Protein AF-A0A392PB23-F1 (afdb_monomer_lite)

pLDDT: mean 87.85, std 14.96, range [43.72, 96.94]

Secondary structure (DSSP, 8-state):
----------HHHHHHHHHHHHTTS-HHHHHHTHHHHHHHHHHHHHTGGG--HHHHHHHHH-

Radius of gyration: 14.02 Å; chains: 1; bounding box: 28×30×44 Å

Organism: NCBI:txid97028

Structure (mmCIF, N/CA/C/O backbone):
data_AF-A0A392PB23-F1
#
_entry.id   AF-A0A392PB23-F1
#
loop_
_atom_site.group_PDB
_atom_site.id
_atom_site.type_symbol
_atom_site.label_atom_id
_atom_site.label_alt_id
_atom_site.label_comp_id
_atom_site.label_asym_id
_atom_site.label_entity_id
_atom_site.label_seq_id
_atom_site.pdbx_PDB_ins_code
_atom_site.Cartn_x
_atom_site.Cartn_y
_atom_site.Cartn_z
_atom_site.occupancy
_atom_site.B_iso_or_equiv
_atom_site.auth_seq_id
_atom_site.auth_comp_id
_atom_site.auth_asym_id
_atom_site.auth_atom_id
_atom_site.pdbx_PDB_model_num
ATOM 1 N N . MET A 1 1 ? -0.784 24.274 -31.504 1.00 51.94 1 MET A N 1
ATOM 2 C CA . MET A 1 1 ? -1.351 22.926 -31.309 1.00 51.94 1 MET A CA 1
ATOM 3 C C . MET A 1 1 ? -0.692 22.365 -30.063 1.00 51.94 1 MET A C 1
ATOM 5 O O . MET A 1 1 ? 0.390 21.804 -30.152 1.00 51.94 1 MET A O 1
ATOM 9 N N . GLU A 1 2 ? -1.257 22.649 -28.894 1.00 43.72 2 GLU A N 1
ATOM 10 C CA . GLU A 1 2 ? -0.762 22.110 -27.627 1.00 43.72 2 GLU A CA 1
ATOM 11 C C . GLU A 1 2 ? -1.443 20.758 -27.439 1.00 43.72 2 GLU A C 1
ATOM 13 O O . GLU A 1 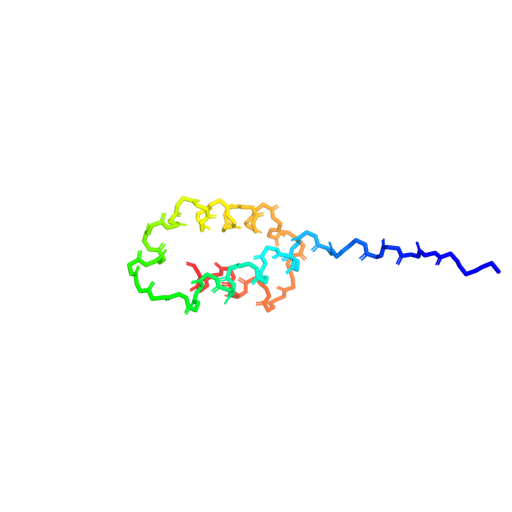2 ? -2.638 20.683 -27.165 1.00 43.72 2 GLU A O 1
ATOM 18 N N . SER A 1 3 ? -0.713 19.680 -27.713 1.00 49.25 3 SER A N 1
ATOM 19 C CA . SER A 1 3 ? -1.199 18.327 -27.464 1.00 49.25 3 SER A CA 1
ATOM 20 C C . SER A 1 3 ? -1.410 18.161 -25.958 1.00 49.25 3 SER A C 1
ATOM 22 O O . SER A 1 3 ? -0.448 18.344 -25.209 1.00 49.25 3 SER A O 1
ATOM 24 N N . PRO A 1 4 ? -2.607 17.784 -25.475 1.00 54.81 4 PRO A N 1
ATOM 25 C CA . PRO A 1 4 ? -2.754 17.389 -24.092 1.00 54.81 4 PRO A CA 1
ATOM 26 C C . PRO A 1 4 ? -2.113 16.011 -23.978 1.00 54.81 4 PRO A C 1
ATOM 28 O O . PRO A 1 4 ? -2.740 14.984 -24.233 1.00 54.81 4 PRO A O 1
ATOM 31 N N . THR A 1 5 ? -0.835 15.966 -23.607 1.00 48.28 5 THR A N 1
ATOM 32 C CA . THR A 1 5 ? -0.293 14.771 -22.974 1.00 48.28 5 THR A CA 1
ATOM 33 C C . THR A 1 5 ? -1.033 14.645 -21.650 1.00 48.28 5 THR A C 1
ATOM 35 O O . THR A 1 5 ? -0.592 15.171 -20.628 1.00 48.28 5 THR A O 1
ATOM 38 N N . SER A 1 6 ? -2.198 13.992 -21.676 1.00 51.66 6 SER A N 1
ATOM 39 C CA . SER A 1 6 ? -2.729 13.306 -20.508 1.00 51.66 6 SER A CA 1
ATOM 40 C C . SER A 1 6 ? -1.654 12.290 -20.151 1.00 51.66 6 SER A C 1
ATOM 42 O O . SER A 1 6 ? -1.578 11.197 -20.709 1.00 51.66 6 SER A O 1
ATOM 44 N N . CYS A 1 7 ? -0.687 12.750 -19.364 1.00 55.56 7 CYS A N 1
ATOM 45 C CA . CYS A 1 7 ? 0.417 11.956 -18.882 1.00 55.56 7 CYS A CA 1
ATOM 46 C C . CYS A 1 7 ? -0.237 11.034 -17.863 1.00 55.56 7 CYS A C 1
ATOM 48 O O . CYS A 1 7 ? -0.408 11.412 -16.706 1.00 55.56 7 CYS A O 1
ATOM 50 N N . VAL A 1 8 ? -0.758 9.903 -18.347 1.00 59.44 8 VAL A N 1
ATOM 51 C CA . VAL A 1 8 ? -1.394 8.888 -17.515 1.00 59.44 8 VAL A CA 1
ATOM 52 C C . VAL A 1 8 ? -0.368 8.552 -16.448 1.00 59.44 8 VAL A C 1
ATOM 54 O O . VAL A 1 8 ? 0.718 8.063 -16.770 1.00 59.44 8 VAL A O 1
ATOM 57 N N . GLU A 1 9 ? -0.662 8.926 -15.201 1.00 62.75 9 GLU A N 1
ATOM 58 C CA . GLU A 1 9 ? 0.261 8.678 -14.103 1.00 62.75 9 GLU A CA 1
ATOM 59 C C . GLU A 1 9 ? 0.639 7.193 -14.117 1.00 62.75 9 GLU A C 1
ATOM 61 O O . GLU A 1 9 ? -0.238 6.345 -14.322 1.00 62.75 9 GLU A O 1
ATOM 66 N N . PRO A 1 10 ? 1.927 6.850 -13.935 1.00 70.19 10 PRO A N 1
ATOM 67 C CA . PRO A 1 10 ? 2.338 5.459 -13.931 1.00 70.19 10 PRO A CA 1
ATOM 68 C C . PRO A 1 10 ? 1.479 4.669 -12.930 1.00 70.19 10 PRO A C 1
ATOM 70 O O . PRO A 1 10 ? 1.288 5.151 -11.808 1.00 70.19 10 PRO A O 1
ATOM 73 N N . PRO A 1 11 ? 0.998 3.459 -13.279 1.00 82.50 11 PRO A N 1
ATOM 74 C CA . PRO A 1 11 ? 0.109 2.675 -12.415 1.00 82.50 11 PRO A CA 1
ATOM 75 C C . PRO A 1 11 ? 0.639 2.528 -10.981 1.00 82.50 11 PRO A C 1
ATOM 77 O O . PRO A 1 11 ? -0.110 2.663 -10.019 1.00 82.50 11 PRO A O 1
ATOM 80 N N . VAL A 1 12 ? 1.960 2.372 -10.840 1.00 90.00 12 VAL A N 1
ATOM 81 C CA . VAL A 1 12 ? 2.683 2.290 -9.560 1.00 90.00 12 VAL A CA 1
ATOM 82 C C . VAL A 1 12 ? 2.474 3.528 -8.683 1.00 90.00 12 VAL A C 1
ATOM 84 O O . VAL A 1 12 ? 2.205 3.399 -7.491 1.00 90.00 12 VAL A O 1
ATOM 87 N N . VAL A 1 13 ? 2.550 4.731 -9.261 1.00 89.50 13 VAL A N 1
ATOM 88 C CA . VAL A 1 13 ? 2.401 5.990 -8.514 1.00 89.50 13 VAL A CA 1
ATOM 89 C C . VAL A 1 13 ? 0.981 6.118 -7.966 1.00 89.50 13 VAL A C 1
ATOM 91 O O . VAL A 1 13 ? 0.803 6.531 -6.820 1.00 89.50 13 VAL A O 1
ATOM 94 N N . SER A 1 14 ? -0.022 5.717 -8.752 1.00 92.62 14 SER A N 1
ATOM 95 C CA . SER A 1 14 ? -1.422 5.692 -8.317 1.00 92.62 14 SER A CA 1
ATOM 96 C C . SER A 1 14 ? -1.639 4.702 -7.166 1.00 92.62 14 SER A C 1
ATOM 98 O O . SER A 1 14 ? -2.190 5.078 -6.132 1.00 92.62 14 SER A O 1
ATOM 100 N N . ILE A 1 15 ? -1.114 3.477 -7.285 1.00 94.62 15 ILE A N 1
ATOM 101 C CA . ILE A 1 15 ? -1.231 2.437 -6.249 1.00 94.62 15 ILE A CA 1
ATOM 102 C C . ILE A 1 15 ? -0.572 2.883 -4.936 1.00 94.62 15 ILE A C 1
ATOM 104 O O . ILE A 1 15 ? -1.188 2.812 -3.875 1.00 94.62 15 ILE A O 1
ATOM 108 N N . ILE A 1 16 ? 0.648 3.427 -4.988 1.00 93.75 16 ILE A N 1
ATOM 109 C CA . ILE A 1 16 ? 1.350 3.913 -3.789 1.00 93.75 16 ILE A CA 1
ATOM 110 C C . ILE A 1 16 ? 0.615 5.098 -3.157 1.00 93.75 16 ILE A C 1
ATOM 112 O O . ILE A 1 16 ? 0.546 5.199 -1.932 1.00 93.75 16 ILE A O 1
ATOM 116 N N . LYS A 1 17 ? 0.048 6.006 -3.962 1.00 94.38 17 LYS A N 1
ATOM 117 C CA . LYS A 1 17 ? -0.780 7.105 -3.442 1.00 94.38 17 LYS A CA 1
ATOM 118 C C . LYS A 1 17 ? -2.017 6.578 -2.715 1.00 94.38 17 LYS A C 1
ATOM 120 O O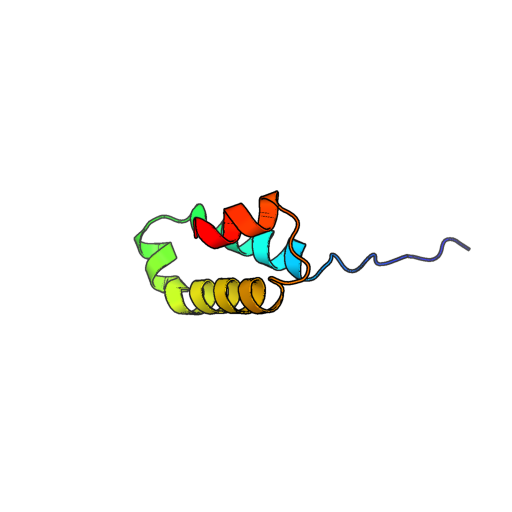 . LYS A 1 17 ? -2.324 7.106 -1.647 1.00 94.38 17 LYS A O 1
ATOM 125 N N . GLN A 1 18 ? -2.684 5.555 -3.254 1.00 95.44 18 GLN A N 1
ATOM 126 C CA . GLN A 1 18 ? -3.844 4.938 -2.607 1.00 95.44 18 GLN A CA 1
ATOM 127 C C . GLN A 1 18 ? -3.457 4.240 -1.305 1.00 95.44 18 GLN A C 1
ATOM 129 O O . GLN A 1 18 ? -4.020 4.570 -0.267 1.00 95.44 18 GLN A O 1
ATOM 134 N N . LEU A 1 19 ? -2.415 3.403 -1.305 1.00 95.81 19 LEU A N 1
ATOM 135 C CA . LEU A 1 19 ? -1.918 2.762 -0.081 1.00 95.81 19 LEU A CA 1
ATOM 136 C C . LEU A 1 19 ? -1.552 3.799 0.992 1.00 95.81 19 LEU A C 1
ATOM 138 O O . LEU A 1 19 ? -1.967 3.687 2.139 1.00 95.81 19 LEU A O 1
ATOM 142 N N . ARG A 1 20 ? -0.861 4.886 0.622 1.00 95.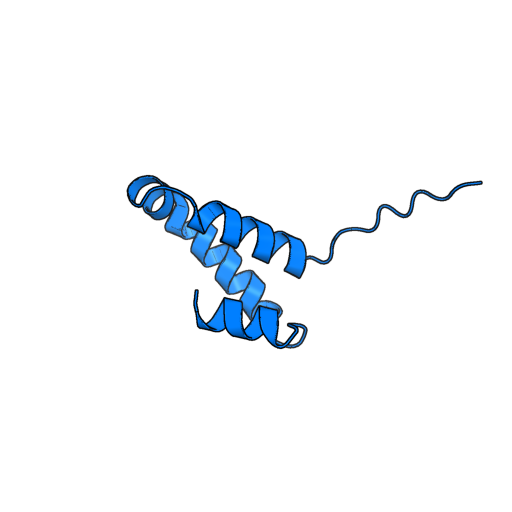31 20 ARG A N 1
ATOM 143 C CA . ARG A 1 20 ? -0.557 5.988 1.557 1.00 95.31 20 ARG A CA 1
ATOM 144 C C . ARG A 1 20 ? -1.790 6.726 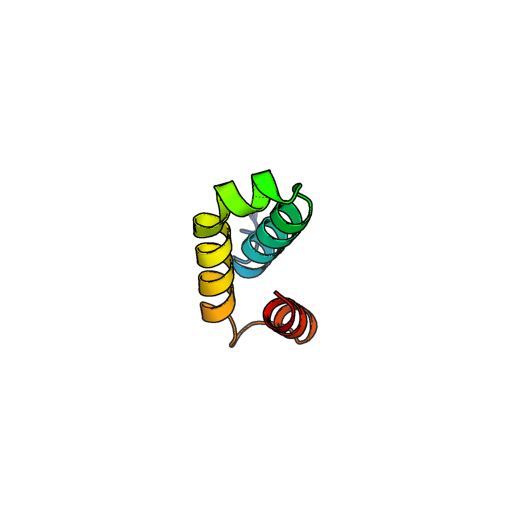2.068 1.00 95.31 20 ARG A C 1
ATOM 146 O O . ARG A 1 20 ? -1.692 7.365 3.112 1.00 95.31 20 ARG A O 1
ATOM 153 N N . LYS A 1 21 ? -2.893 6.738 1.320 1.00 95.69 21 LYS A N 1
ATOM 154 C CA . LYS A 1 21 ? -4.164 7.309 1.770 1.00 95.69 21 LYS A CA 1
ATOM 155 C C . LYS A 1 21 ? -4.828 6.368 2.773 1.00 95.69 21 LYS A C 1
ATOM 157 O O . LYS A 1 21 ? -5.218 6.842 3.830 1.00 95.69 21 LYS A O 1
ATOM 162 N N . MET A 1 22 ? -4.880 5.072 2.471 1.00 96.06 22 MET A N 1
ATOM 163 C CA . MET A 1 22 ? -5.482 4.060 3.345 1.00 96.06 22 MET A CA 1
ATOM 164 C C . MET A 1 22 ? -4.745 3.935 4.680 1.00 96.06 22 MET A C 1
ATOM 166 O O . MET A 1 22 ? -5.372 3.885 5.725 1.00 96.06 22 MET A O 1
ATOM 170 N N . LEU A 1 23 ? -3.412 4.025 4.674 1.00 94.56 23 LEU A N 1
ATOM 171 C CA . LEU A 1 23 ? -2.592 4.034 5.896 1.00 94.56 23 LEU A CA 1
ATOM 172 C C . LEU A 1 23 ? -2.816 5.254 6.811 1.00 94.56 23 LEU A C 1
ATOM 174 O O . LEU A 1 23 ? -2.184 5.350 7.860 1.00 94.56 23 LEU A O 1
ATOM 178 N N . LYS A 1 24 ? -3.639 6.225 6.402 1.00 95.56 24 LYS A N 1
ATOM 179 C CA . LYS A 1 24 ? -4.037 7.366 7.241 1.00 95.56 24 LYS A CA 1
ATOM 180 C C . LYS A 1 24 ? -5.412 7.192 7.877 1.00 95.56 24 LYS A C 1
ATOM 182 O O . LYS A 1 24 ? -5.807 8.082 8.623 1.00 95.56 24 LYS A O 1
ATOM 187 N N . PHE A 1 25 ? -6.141 6.140 7.522 1.00 94.31 25 PHE A N 1
ATOM 188 C CA . PHE A 1 25 ? -7.422 5.832 8.139 1.00 94.31 25 PHE A CA 1
ATOM 189 C C . PHE A 1 25 ? -7.228 5.369 9.578 1.00 94.31 25 PHE A C 1
ATOM 191 O O . PHE A 1 25 ? -6.148 4.890 9.946 1.00 94.31 25 PHE A O 1
ATOM 198 N N . ASP A 1 26 ? -8.279 5.516 10.378 1.00 95.31 26 ASP A N 1
ATOM 199 C CA . ASP A 1 26 ? -8.322 4.882 11.686 1.00 95.31 26 ASP A CA 1
ATOM 20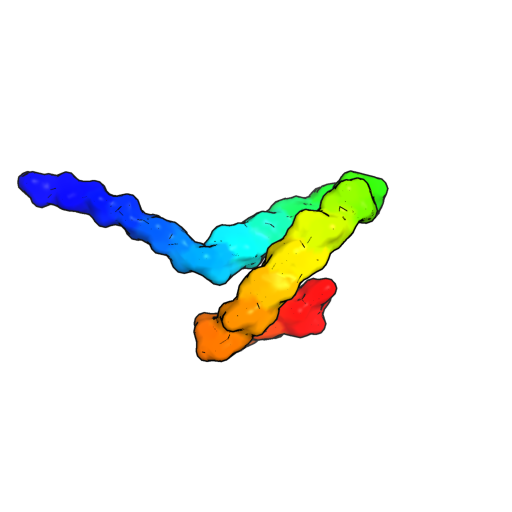0 C C . ASP A 1 26 ? -8.374 3.352 11.532 1.00 95.31 26 ASP A C 1
ATOM 202 O O . ASP A 1 26 ? -8.643 2.812 10.457 1.00 95.31 26 ASP A O 1
ATOM 206 N N . ILE A 1 27 ? -8.069 2.628 12.612 1.00 93.94 27 ILE A N 1
ATOM 207 C CA . ILE A 1 27 ? -7.895 1.167 12.567 1.00 93.94 27 ILE A CA 1
ATOM 208 C C . ILE A 1 27 ? -9.156 0.468 12.043 1.00 93.94 27 ILE A C 1
ATOM 210 O O . ILE A 1 27 ? -9.042 -0.417 11.200 1.00 93.94 27 ILE A O 1
ATOM 214 N N . ASP A 1 28 ? -10.339 0.876 12.508 1.00 96.31 28 ASP A N 1
ATOM 215 C CA . ASP A 1 28 ? -11.609 0.265 12.101 1.00 96.31 28 ASP A CA 1
ATOM 216 C C . ASP A 1 28 ? -11.895 0.495 10.608 1.00 96.31 28 ASP A C 1
ATOM 218 O O . ASP A 1 28 ? -12.212 -0.444 9.884 1.00 96.31 28 ASP A O 1
ATOM 222 N N . GLU A 1 29 ? -11.674 1.716 10.115 1.00 94.81 29 GLU A N 1
ATOM 223 C CA . GLU A 1 29 ? -11.821 2.050 8.694 1.00 94.81 29 GLU A CA 1
ATOM 224 C C . GLU A 1 29 ? -10.831 1.272 7.812 1.00 94.81 29 GLU A C 1
ATOM 226 O O . GLU A 1 29 ? -11.168 0.846 6.707 1.00 94.81 29 GLU A O 1
ATOM 231 N N . LEU A 1 30 ? -9.598 1.069 8.289 1.00 94.56 30 LEU A N 1
ATOM 232 C CA . LEU A 1 30 ? -8.604 0.277 7.568 1.00 94.56 30 LEU A CA 1
ATOM 233 C C . LEU A 1 30 ? -8.985 -1.210 7.526 1.00 94.56 30 LEU A C 1
ATOM 235 O O . LEU A 1 30 ? -8.772 -1.859 6.502 1.00 94.56 30 LEU A O 1
ATOM 239 N N . LEU A 1 31 ? -9.550 -1.745 8.613 1.00 96.00 31 LEU A N 1
ATOM 240 C CA . LEU A 1 31 ? -10.037 -3.125 8.674 1.00 96.00 31 LEU A CA 1
ATOM 241 C C . LEU A 1 31 ? -11.238 -3.347 7.749 1.00 96.00 31 LEU A C 1
ATOM 243 O O . LEU A 1 31 ? -11.280 -4.367 7.063 1.00 96.00 31 LEU A O 1
ATOM 247 N N . ASP A 1 32 ? -12.157 -2.383 7.665 1.00 96.94 32 ASP A N 1
ATOM 248 C CA . ASP A 1 32 ? -13.302 -2.439 6.747 1.00 96.94 32 ASP A CA 1
ATOM 249 C C . ASP A 1 32 ? -12.874 -2.450 5.267 1.00 96.94 32 ASP A C 1
ATOM 251 O O . ASP A 1 32 ? -13.600 -2.958 4.412 1.00 96.94 32 ASP A O 1
ATOM 255 N N . GLN A 1 33 ? -11.685 -1.924 4.952 1.00 94.75 3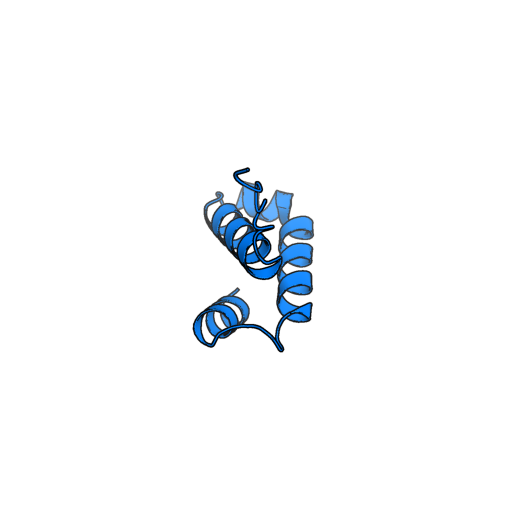3 GLN A N 1
ATOM 256 C CA . GLN A 1 33 ? -11.124 -1.886 3.595 1.00 94.75 33 GLN A CA 1
ATOM 257 C C . GLN A 1 33 ? -9.944 -2.851 3.384 1.00 94.75 33 GLN A C 1
ATOM 259 O O . GLN A 1 33 ? -9.124 -2.649 2.482 1.00 94.75 33 GLN A O 1
ATOM 264 N N . VAL A 1 34 ? -9.824 -3.903 4.201 1.00 95.19 34 VAL A N 1
ATOM 265 C CA . VAL A 1 34 ? -8.676 -4.829 4.155 1.00 95.19 34 VAL A CA 1
ATOM 266 C C . VAL A 1 34 ? -8.529 -5.548 2.809 1.00 95.19 34 VAL A C 1
ATOM 268 O O . VAL A 1 34 ? -7.404 -5.786 2.356 1.00 95.19 34 VAL A O 1
ATOM 271 N N . ASP A 1 35 ? -9.642 -5.856 2.141 1.00 96.62 35 ASP A N 1
ATOM 272 C CA . ASP A 1 35 ? -9.641 -6.508 0.828 1.00 96.62 35 ASP A CA 1
ATOM 273 C C . ASP A 1 35 ? -9.063 -5.578 -0.248 1.00 96.62 35 ASP A C 1
ATOM 275 O O . ASP A 1 35 ? -8.120 -5.957 -0.947 1.00 96.62 35 ASP A O 1
ATOM 279 N N . ASP A 1 36 ? -9.542 -4.329 -0.303 1.00 95.25 36 ASP A N 1
ATOM 280 C CA . ASP A 1 36 ? -9.023 -3.293 -1.205 1.00 95.25 36 ASP A CA 1
ATOM 281 C C . ASP A 1 36 ? -7.528 -3.053 -0.947 1.00 95.25 36 ASP A C 1
ATOM 283 O O . ASP A 1 36 ? -6.716 -2.993 -1.875 1.00 95.25 36 ASP A O 1
ATOM 287 N N . PHE A 1 37 ? -7.136 -2.956 0.329 1.00 95.81 37 PHE A N 1
ATOM 288 C CA . PHE A 1 37 ? -5.742 -2.767 0.723 1.00 95.81 37 PHE A CA 1
ATOM 289 C C . PHE A 1 37 ? -4.871 -3.913 0.198 1.00 95.81 37 PHE A C 1
ATOM 291 O O . PHE A 1 37 ? -3.838 -3.681 -0.435 1.00 95.81 37 PHE A O 1
ATOM 298 N N . THR A 1 38 ? -5.318 -5.154 0.400 1.00 96.19 38 THR A N 1
ATOM 299 C CA . THR A 1 38 ? -4.623 -6.362 -0.056 1.00 96.19 38 THR A CA 1
ATOM 300 C C . THR A 1 38 ? -4.508 -6.405 -1.581 1.00 96.19 38 THR A C 1
ATOM 302 O O . THR A 1 38 ? -3.449 -6.759 -2.110 1.00 96.19 38 THR A O 1
ATOM 305 N N . GLU A 1 39 ? -5.553 -6.003 -2.308 1.00 96.62 39 GLU A N 1
ATOM 306 C CA . GLU A 1 39 ? -5.527 -5.906 -3.769 1.00 96.62 39 GLU A CA 1
ATOM 307 C C . GLU A 1 39 ? -4.470 -4.901 -4.242 1.00 96.62 39 GLU A C 1
ATOM 309 O O . GLU A 1 39 ? -3.652 -5.227 -5.108 1.00 96.62 39 GLU A O 1
ATOM 314 N N . PHE A 1 40 ? -4.400 -3.718 -3.626 1.00 95.62 40 PHE A N 1
ATOM 315 C CA . PHE A 1 40 ? -3.387 -2.718 -3.962 1.00 95.62 40 PHE A CA 1
ATOM 316 C C . PHE A 1 40 ? -1.960 -3.194 -3.661 1.00 95.62 40 PHE A C 1
ATOM 318 O O . PHE A 1 40 ? -1.061 -2.963 -4.475 1.00 95.62 40 PHE A O 1
ATOM 325 N N . VAL A 1 41 ? -1.730 -3.886 -2.541 1.00 95.88 41 VAL A N 1
ATOM 326 C CA . VAL A 1 41 ? -0.411 -4.465 -2.219 1.00 95.88 41 VAL A CA 1
ATOM 327 C C . VAL A 1 41 ? -0.018 -5.533 -3.238 1.00 95.88 41 VAL A C 1
ATOM 329 O O . VAL A 1 41 ? 1.112 -5.531 -3.735 1.00 95.88 41 VAL A O 1
ATOM 332 N N . ASN A 1 42 ? -0.944 -6.418 -3.608 1.00 96.06 42 ASN A N 1
ATOM 333 C CA . ASN A 1 42 ? -0.699 -7.449 -4.614 1.00 96.06 42 ASN A CA 1
ATOM 334 C C . ASN A 1 42 ? -0.440 -6.848 -5.999 1.00 96.06 42 ASN A C 1
ATOM 336 O O . ASN A 1 42 ? 0.497 -7.265 -6.687 1.00 96.06 42 ASN A O 1
ATOM 340 N N . ALA A 1 43 ? -1.203 -5.824 -6.385 1.00 94.50 43 ALA A N 1
ATOM 341 C CA . ALA A 1 43 ? -0.972 -5.077 -7.613 1.00 94.50 43 ALA A CA 1
ATOM 342 C C . ALA A 1 43 ? 0.422 -4.433 -7.607 1.00 94.50 43 ALA A C 1
ATOM 344 O O . ALA A 1 43 ? 1.175 -4.588 -8.570 1.00 94.50 43 ALA A O 1
ATOM 345 N N . LEU A 1 44 ? 0.817 -3.783 -6.504 1.00 94.94 44 LEU A N 1
ATOM 346 C CA . LEU A 1 44 ? 2.148 -3.188 -6.358 1.00 94.94 44 LEU A CA 1
ATOM 347 C C . LEU A 1 44 ? 3.259 -4.242 -6.454 1.00 94.94 44 LEU A C 1
ATOM 349 O O . LEU A 1 44 ? 4.266 -4.021 -7.130 1.00 94.94 44 LEU A O 1
ATOM 353 N N . ARG A 1 45 ? 3.057 -5.415 -5.845 1.00 94.88 45 ARG A N 1
ATOM 354 C CA . ARG A 1 45 ? 3.982 -6.554 -5.920 1.00 94.88 45 ARG A CA 1
ATOM 355 C C . ARG A 1 45 ? 4.131 -7.088 -7.347 1.00 94.88 45 ARG A C 1
ATOM 357 O O . ARG A 1 45 ? 5.246 -7.431 -7.749 1.00 94.88 45 ARG A O 1
ATOM 364 N N . GLY A 1 46 ? 3.062 -7.071 -8.144 1.00 94.88 46 GLY A N 1
ATOM 365 C CA . GLY A 1 46 ? 3.104 -7.364 -9.583 1.00 94.88 46 GLY A CA 1
ATOM 366 C C . GLY A 1 46 ? 4.010 -6.412 -10.379 1.00 94.88 46 GLY A C 1
ATOM 367 O O . GLY A 1 46 ? 4.565 -6.792 -11.413 1.00 94.88 46 GLY A O 1
ATOM 368 N N . TYR A 1 47 ? 4.240 -5.201 -9.865 1.00 93.12 47 TYR A N 1
ATOM 369 C CA . TYR A 1 47 ? 5.166 -4.219 -10.432 1.00 93.12 47 TYR A CA 1
ATOM 370 C C . TYR A 1 47 ? 6.559 -4.214 -9.786 1.00 93.12 47 TYR A C 1
ATOM 372 O O . TYR A 1 47 ? 7.360 -3.350 -10.139 1.00 93.12 47 TYR A O 1
ATOM 380 N N . SER A 1 48 ? 6.885 -5.173 -8.907 1.00 91.25 48 SER A N 1
ATOM 381 C CA . SER A 1 48 ? 8.176 -5.268 -8.189 1.00 91.25 48 SER A CA 1
ATOM 382 C C . SER A 1 48 ? 9.408 -5.043 -9.075 1.00 91.25 48 SER A C 1
ATOM 384 O O . SER A 1 48 ? 10.321 -4.317 -8.695 1.00 91.25 48 SER A O 1
ATOM 386 N N . TRP A 1 49 ? 9.404 -5.581 -10.296 1.00 92.19 49 TRP A N 1
ATOM 387 C CA . TRP A 1 49 ? 10.494 -5.452 -11.272 1.00 92.19 49 TRP A CA 1
ATOM 388 C C . TRP A 1 49 ? 10.731 -4.025 -11.804 1.00 92.19 49 TRP A C 1
ATOM 390 O O . TRP A 1 49 ? 11.772 -3.763 -12.404 1.00 92.19 49 TRP A O 1
ATOM 400 N N . ARG A 1 50 ? 9.779 -3.103 -11.611 1.00 93.56 50 ARG A N 1
ATOM 401 C CA . ARG A 1 50 ? 9.861 -1.691 -12.034 1.00 93.56 50 ARG A CA 1
ATOM 402 C C . ARG A 1 50 ? 9.937 -0.712 -10.871 1.00 93.56 50 ARG A C 1
ATOM 404 O O . ARG A 1 50 ? 10.003 0.490 -11.126 1.00 93.56 50 ARG A O 1
ATOM 411 N N . LEU A 1 51 ? 9.873 -1.191 -9.630 1.00 92.81 51 LEU A N 1
ATOM 412 C CA . LEU A 1 51 ? 9.910 -0.311 -8.471 1.00 92.81 51 LEU A CA 1
ATOM 413 C C . LEU A 1 51 ? 11.296 0.311 -8.335 1.00 92.81 51 LEU A C 1
ATOM 415 O O . LEU A 1 51 ? 12.327 -0.353 -8.450 1.00 92.81 51 LEU A O 1
ATOM 419 N N . THR A 1 52 ? 11.327 1.604 -8.043 1.00 94.25 52 THR A N 1
ATOM 420 C CA . THR A 1 52 ? 12.546 2.244 -7.555 1.00 94.25 52 THR A CA 1
ATOM 421 C C . THR A 1 52 ? 12.910 1.686 -6.177 1.00 94.25 52 THR A C 1
ATOM 423 O O . THR A 1 52 ? 12.064 1.155 -5.457 1.00 94.25 52 THR A O 1
ATOM 426 N N . LYS A 1 53 ? 14.161 1.877 -5.736 1.00 94.62 53 LYS A N 1
ATOM 427 C CA . LYS A 1 53 ? 14.608 1.438 -4.400 1.00 94.62 53 LYS A CA 1
ATOM 428 C C . LYS A 1 53 ? 13.685 1.927 -3.275 1.00 94.62 53 LYS A C 1
ATOM 430 O O . LYS A 1 53 ? 13.421 1.192 -2.334 1.00 94.62 53 LYS A O 1
ATOM 435 N N . LYS A 1 54 ? 13.181 3.161 -3.376 1.00 94.06 54 LYS A N 1
ATOM 436 C CA . LYS A 1 54 ? 12.280 3.743 -2.373 1.00 94.06 54 LYS A CA 1
ATOM 437 C C . LYS A 1 54 ? 10.906 3.070 -2.367 1.00 94.06 54 LYS A C 1
ATOM 439 O O . LYS A 1 54 ? 10.348 2.851 -1.301 1.00 94.06 54 LYS A O 1
ATOM 444 N N . GLU A 1 55 ? 10.364 2.769 -3.541 1.00 94.00 55 GLU A N 1
ATOM 445 C CA . GLU A 1 55 ? 9.060 2.112 -3.685 1.00 94.00 55 GLU A CA 1
ATOM 446 C C . GLU A 1 55 ? 9.132 0.634 -3.289 1.00 94.00 55 GLU A C 1
ATOM 448 O O . GLU A 1 55 ? 8.200 0.127 -2.676 1.00 94.00 55 GLU A O 1
ATOM 453 N N . SER A 1 56 ? 10.262 -0.028 -3.559 1.00 94.06 56 SER A N 1
ATOM 454 C CA . SER A 1 56 ? 10.536 -1.382 -3.069 1.00 94.06 56 SER A CA 1
ATOM 455 C C . SER A 1 56 ? 10.544 -1.423 -1.543 1.00 94.06 56 SER A C 1
ATOM 457 O O . SER A 1 56 ? 9.817 -2.216 -0.963 1.00 94.06 56 SER A O 1
ATOM 459 N N . VAL A 1 57 ? 11.279 -0.513 -0.891 1.00 95.19 57 VAL A N 1
ATOM 460 C CA . VAL A 1 57 ? 11.295 -0.424 0.581 1.00 95.19 57 VAL A CA 1
ATOM 461 C C . VAL A 1 57 ? 9.900 -0.133 1.136 1.00 95.19 57 VAL A C 1
ATOM 463 O O . VAL A 1 57 ? 9.522 -0.687 2.160 1.00 95.19 57 VAL A O 1
ATOM 466 N N . PHE A 1 58 ? 9.110 0.709 0.463 1.00 94.19 58 PHE A N 1
ATOM 467 C CA . PHE A 1 58 ? 7.719 0.937 0.858 1.00 94.19 58 PHE A CA 1
ATOM 468 C C . PHE A 1 58 ? 6.894 -0.358 0.817 1.00 94.19 58 PHE A C 1
ATOM 470 O O . PHE A 1 58 ? 6.206 -0.643 1.787 1.00 94.19 58 PHE A O 1
ATOM 477 N N . LEU A 1 59 ? 6.997 -1.144 -0.262 1.00 94.75 59 LEU A N 1
ATOM 478 C CA . LEU A 1 59 ? 6.321 -2.440 -0.389 1.00 94.75 59 LEU A CA 1
ATOM 479 C C . LEU A 1 59 ? 6.800 -3.466 0.653 1.00 94.75 59 LEU A C 1
ATOM 481 O O . LEU A 1 59 ? 6.023 -4.321 1.046 1.00 94.75 59 LEU A O 1
ATOM 485 N N . GLU A 1 60 ? 8.061 -3.413 1.086 1.00 94.25 60 GLU A N 1
ATOM 486 C CA . GLU A 1 60 ? 8.591 -4.309 2.128 1.00 94.25 60 GLU A CA 1
ATOM 487 C C . GLU A 1 60 ? 8.107 -3.947 3.541 1.00 94.25 60 GLU A C 1
ATOM 489 O O . GLU A 1 60 ? 8.121 -4.797 4.430 1.00 94.25 60 GLU A O 1
ATOM 494 N N . CYS A 1 61 ? 7.719 -2.689 3.766 1.00 92.94 61 CYS A N 1
ATOM 495 C CA . CYS A 1 61 ? 7.247 -2.197 5.062 1.00 92.94 61 CYS A CA 1
ATOM 496 C C . CYS A 1 61 ? 5.719 -2.178 5.209 1.00 92.94 61 CYS A C 1
ATOM 498 O O . CYS A 1 61 ? 5.236 -1.876 6.301 1.00 92.94 61 CYS A O 1
ATOM 500 N N . VAL A 1 62 ? 4.988 -2.432 4.123 1.00 88.69 62 VAL A N 1
ATOM 501 C CA . VAL A 1 62 ? 3.523 -2.544 4.068 1.00 88.69 62 VAL A CA 1
ATOM 502 C C . VAL A 1 62 ? 3.124 -4.011 4.089 1.00 88.69 62 VAL A C 1
ATOM 504 O O . VAL A 1 62 ? 2.184 -4.324 4.848 1.00 88.69 62 VAL A O 1
#

Foldseek 3Di:
DDDPCPVVPPPLVVLVVVLVVLVPDDPVSNVVCVVVNVVSLVVNVVCCVVDDPVSVVVSVVD

Sequence (62 aa):
MESPTSCVEPPVVSIIKQLRKMLKFDIDELLDQVDDFTEFVNALRGYSWRLTKKESVFLECV